Protein AF-A0A1I1PGK3-F1 (afdb_monomer)

Nearest PDB structures (foldseek):
  5lzy-assembly1_ii  TM=7.186E-01  e=1.065E-04  Homo sapiens
  3j15-assembly1_A  TM=5.882E-01  e=1.683E-02  Thermococcus kodakarensis
  6xu6-assembly1_Ck  TM=6.820E-01  e=1.742E-01  Drosophila melanogaster
  8ove-assembly1_Bp  TM=6.764E-01  e=6.809E-01  Trypanosoma brucei brucei
  2vsi-assembly1_B  TM=5.051E-01  e=6.809E-01  Streptococcus pneumoniae

Radius of gyration: 15.42 Å; Cα contacts (8 Å, |Δi|>4): 161; chains: 1; bounding box: 48×26×43 Å

pLDDT: mean 77.61, std 16.03, range [39.41, 93.94]

Mean predicted aligned error: 8.88 Å

Secondary structure (DSSP, 8-state):
----EEEEEE-SSEEEEEEE-SS-EEEEEEE-------TT--S---S---TTTSHHHHHHHHHHS-S-SEEEEEESSSHHHHHHHHHHHH-HHHHTTEEEEEE--S--HHHHHHHHHHHHHHHHTT-

Foldseek 3Di:
DAFQEWEWEDDPFKIWIWGHDPVDIDIDIGGPPPPDPPVPPPDDDPDDPDLVSCLVVLVVVVVPDPPHQAYEYEYQDCVSVSSLVSCVPPPVVVNVRYPYYYYDYDDDPVVSVVVRVVVVVVSVVVD

Solvent-accessible surface area (backbone atoms only — not comparable to full-atom values): 7554 Å² total; per-residue (Å²): 137,83,43,54,37,32,37,37,38,31,49,96,58,41,31,41,38,37,36,27,45,100,89,50,75,48,78,50,76,50,65,65,78,82,85,72,87,59,99,75,75,71,77,89,73,103,54,83,74,52,77,75,74,47,42,66,54,48,47,52,53,60,70,68,53,71,97,51,67,35,32,36,42,27,14,62,63,64,50,46,58,53,45,50,54,46,27,57,75,79,37,47,80,60,45,74,26,50,77,46,77,50,81,38,72,88,68,54,70,72,55,45,52,52,50,46,54,55,49,49,59,53,53,63,73,74,109

Sequence (127 aa):
MSFNHIVVWLDHAEAHIIAFSPDAAAHETIKIHSRHVNPYASEMHSRIPDAVEQAPYFDAIANALPQTLQILIVGPGLEKMAFIKHLLRHKHQLAEKIVGVETVGHPGDPQLLAFARKYFLKADFLL

Structure (mmCIF, N/CA/C/O backbone):
data_AF-A0A1I1PGK3-F1
#
_entry.id   AF-A0A1I1PGK3-F1
#
loop_
_atom_site.group_PDB
_atom_site.id
_atom_site.type_symbol
_atom_site.label_atom_id
_atom_site.label_alt_id
_atom_site.label_comp_id
_atom_site.label_asym_id
_atom_site.label_entity_id
_atom_site.label_seq_id
_atom_site.pdbx_PDB_ins_code
_atom_site.Cartn_x
_atom_site.Cartn_y
_atom_site.Cartn_z
_atom_site.occupancy
_atom_site.B_iso_or_equiv
_atom_site.auth_seq_id
_atom_site.auth_comp_id
_atom_site.auth_asym_id
_atom_site.auth_atom_id
_atom_site.pdbx_PDB_model_num
ATOM 1 N N . MET A 1 1 ? -0.070 -9.965 18.321 1.00 52.16 1 MET A N 1
ATOM 2 C CA . MET A 1 1 ? -0.602 -8.620 18.018 1.00 52.16 1 MET A CA 1
ATOM 3 C C . MET A 1 1 ? -1.056 -8.636 16.573 1.00 52.16 1 MET A C 1
ATOM 5 O O . MET A 1 1 ? -0.277 -9.076 15.738 1.00 52.16 1 MET A O 1
ATOM 9 N N . SER A 1 2 ? -2.299 -8.255 16.294 1.00 63.53 2 SER A N 1
ATOM 10 C CA . SER A 1 2 ? -2.852 -8.289 14.935 1.00 63.53 2 SER A CA 1
ATOM 11 C C . SER A 1 2 ? -2.862 -6.876 14.362 1.00 63.53 2 SER A C 1
ATOM 13 O O . SER A 1 2 ? -3.369 -5.957 15.004 1.00 63.53 2 SER A O 1
ATOM 15 N N . PHE A 1 3 ? -2.272 -6.696 13.182 1.00 78.69 3 PHE A N 1
ATOM 16 C CA . PHE A 1 3 ? -2.334 -5.438 12.442 1.00 78.69 3 PHE A CA 1
A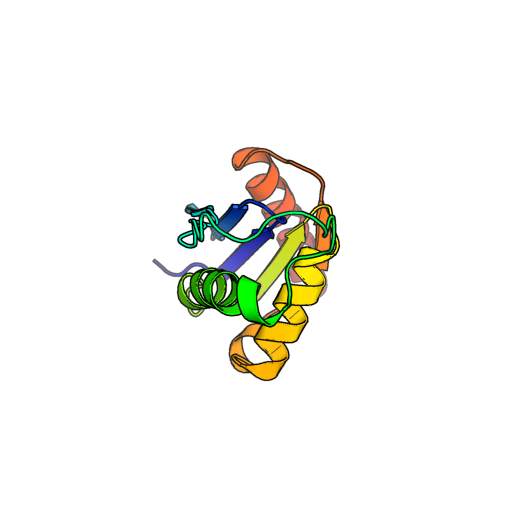TOM 17 C C . PHE A 1 3 ? -3.490 -5.507 11.447 1.00 78.69 3 PHE A C 1
ATOM 19 O O . PHE A 1 3 ? -3.514 -6.378 10.573 1.00 78.69 3 PHE A O 1
ATOM 26 N N . ASN A 1 4 ? -4.450 -4.596 11.589 1.00 84.81 4 ASN A N 1
ATOM 27 C CA . ASN A 1 4 ? -5.659 -4.586 10.763 1.00 84.81 4 ASN A CA 1
ATOM 28 C C . ASN A 1 4 ? -5.457 -3.826 9.448 1.00 84.81 4 ASN A C 1
ATOM 30 O O . ASN A 1 4 ? -6.165 -4.096 8.478 1.00 84.81 4 ASN A O 1
ATOM 34 N N . HIS A 1 5 ? -4.484 -2.911 9.424 1.00 89.62 5 HIS A N 1
ATOM 35 C CA . HIS A 1 5 ? -4.185 -2.068 8.278 1.00 89.62 5 HIS A CA 1
ATOM 36 C C . HIS A 1 5 ? -2.704 -2.153 7.933 1.00 89.62 5 HIS A C 1
ATOM 38 O O . HIS A 1 5 ? -1.840 -2.190 8.813 1.00 89.62 5 HIS A O 1
ATOM 44 N N . ILE A 1 6 ? -2.410 -2.144 6.641 1.00 90.75 6 ILE A N 1
ATOM 45 C CA . ILE A 1 6 ? -1.053 -2.004 6.129 1.00 90.75 6 ILE A CA 1
ATOM 46 C C . ILE A 1 6 ? -1.033 -0.874 5.116 1.00 90.75 6 ILE A C 1
ATOM 48 O O . ILE A 1 6 ? -1.916 -0.775 4.265 1.00 90.75 6 ILE A O 1
ATOM 52 N N . VAL A 1 7 ? 0.013 -0.058 5.175 1.00 92.12 7 VAL A N 1
ATOM 53 C CA . VAL A 1 7 ? 0.412 0.798 4.063 1.00 92.12 7 VAL A CA 1
ATOM 54 C C . VAL A 1 7 ? 1.714 0.281 3.467 1.00 92.12 7 VAL A C 1
ATOM 56 O O . VAL A 1 7 ? 2.663 -0.021 4.188 1.00 92.12 7 VAL A O 1
ATOM 59 N N . VAL A 1 8 ? 1.740 0.166 2.145 1.00 92.19 8 VAL A N 1
ATOM 60 C CA . VAL A 1 8 ? 2.922 -0.202 1.370 1.00 92.19 8 VAL A CA 1
ATOM 61 C C . VAL A 1 8 ? 3.277 0.991 0.516 1.00 92.19 8 VAL A C 1
ATOM 63 O O . VAL A 1 8 ? 2.578 1.283 -0.451 1.00 92.19 8 VAL A O 1
ATOM 66 N N . TRP A 1 9 ? 4.344 1.687 0.874 1.00 93.50 9 TRP A N 1
ATOM 67 C CA . TRP A 1 9 ? 4.964 2.635 -0.032 1.00 93.50 9 TRP A CA 1
ATOM 68 C C . TRP A 1 9 ? 6.012 1.905 -0.851 1.00 93.50 9 TRP A C 1
ATOM 70 O O . TRP A 1 9 ? 6.825 1.180 -0.291 1.00 93.50 9 TRP A O 1
ATOM 80 N N . LEU A 1 10 ? 5.989 2.061 -2.167 1.00 90.19 10 LEU A N 1
ATOM 81 C CA . LEU A 1 10 ? 7.031 1.509 -3.016 1.00 90.19 10 LEU A CA 1
ATOM 82 C C . LEU A 1 10 ? 7.419 2.463 -4.131 1.00 90.19 10 LEU A C 1
ATOM 84 O O . LEU A 1 10 ? 6.594 3.189 -4.692 1.00 90.19 10 LEU A O 1
ATOM 88 N N . ASP A 1 11 ? 8.691 2.376 -4.472 1.00 85.69 11 ASP A N 1
ATOM 89 C CA . ASP A 1 11 ? 9.303 3.039 -5.604 1.00 85.69 11 ASP A CA 1
ATOM 90 C C . ASP A 1 11 ? 10.240 2.053 -6.333 1.00 85.69 11 ASP A C 1
ATOM 92 O O . ASP A 1 11 ? 10.302 0.860 -6.008 1.00 85.69 11 ASP A O 1
ATOM 96 N N . HIS A 1 12 ? 10.950 2.535 -7.351 1.00 80.12 12 HIS A N 1
ATOM 97 C CA . HIS A 1 12 ? 11.886 1.754 -8.150 1.00 80.12 12 HIS A CA 1
ATOM 98 C C . HIS A 1 12 ? 13.155 1.342 -7.394 1.00 80.12 12 HIS A C 1
ATOM 100 O O . HIS A 1 12 ? 13.915 0.546 -7.935 1.00 80.12 12 HIS A O 1
ATOM 106 N N . ALA A 1 13 ? 13.405 1.874 -6.191 1.00 80.88 13 ALA A N 1
ATOM 107 C CA . ALA A 1 13 ? 14.605 1.585 -5.398 1.00 80.88 13 ALA A CA 1
ATOM 108 C C . ALA A 1 13 ? 14.321 0.820 -4.091 1.00 80.88 13 ALA A C 1
ATOM 110 O O . ALA A 1 13 ? 15.078 -0.078 -3.707 1.00 80.88 13 ALA A O 1
ATOM 111 N N . GLU A 1 14 ? 13.242 1.168 -3.393 1.00 87.19 14 GLU A N 1
ATOM 112 C CA . GLU A 1 14 ? 12.902 0.593 -2.093 1.00 87.19 14 GLU A CA 1
ATOM 113 C C . GLU A 1 14 ? 11.397 0.615 -1.820 1.00 87.19 14 GLU A C 1
ATOM 115 O O . GLU A 1 14 ? 10.635 1.375 -2.424 1.00 87.19 14 GLU A O 1
ATOM 120 N N . ALA A 1 15 ? 10.985 -0.252 -0.902 1.00 89.44 15 ALA A N 1
ATOM 121 C CA . ALA A 1 15 ? 9.631 -0.384 -0.412 1.00 89.44 15 ALA A CA 1
ATOM 122 C C . ALA A 1 15 ? 9.621 -0.288 1.111 1.00 89.44 15 ALA A C 1
ATOM 124 O O . ALA A 1 15 ? 10.438 -0.892 1.803 1.00 89.44 15 ALA A O 1
ATOM 125 N N . HIS A 1 16 ? 8.653 0.451 1.624 1.00 91.19 16 HIS A N 1
ATOM 126 C CA . HIS A 1 16 ? 8.391 0.653 3.036 1.00 91.19 16 HIS A CA 1
ATOM 127 C C . HIS A 1 16 ? 7.029 0.064 3.358 1.00 91.19 16 HIS A C 1
ATOM 129 O O . HIS A 1 16 ? 5.998 0.516 2.855 1.00 91.19 16 HIS A O 1
ATOM 135 N N . ILE A 1 17 ? 7.025 -0.966 4.190 1.00 91.12 17 ILE A N 1
ATOM 136 C CA . ILE A 1 17 ? 5.830 -1.665 4.637 1.00 91.12 17 ILE A CA 1
ATOM 137 C C . ILE A 1 17 ? 5.600 -1.262 6.084 1.00 91.12 17 ILE A C 1
ATOM 139 O O . ILE A 1 17 ? 6.412 -1.541 6.963 1.00 91.12 17 ILE A O 1
ATOM 143 N N . ILE A 1 18 ? 4.478 -0.604 6.347 1.00 90.38 18 ILE A N 1
ATOM 144 C CA . ILE A 1 18 ? 4.084 -0.246 7.705 1.00 90.38 18 ILE A CA 1
ATOM 145 C C . ILE A 1 18 ? 2.761 -0.933 8.005 1.00 90.38 18 ILE A C 1
ATOM 147 O O . ILE A 1 18 ? 1.712 -0.567 7.471 1.00 90.38 18 ILE A O 1
ATOM 151 N N . ALA A 1 19 ? 2.818 -1.933 8.875 1.00 89.31 19 ALA A N 1
ATOM 152 C CA . ALA A 1 19 ? 1.651 -2.598 9.425 1.00 89.31 19 ALA A CA 1
ATOM 153 C C . ALA A 1 19 ? 1.252 -1.889 10.717 1.00 89.31 19 ALA A C 1
ATOM 155 O O . ALA A 1 19 ? 2.077 -1.686 11.603 1.00 89.31 19 ALA A O 1
ATOM 156 N N . PHE A 1 20 ? -0.003 -1.484 10.849 1.00 87.50 20 PHE A N 1
ATOM 157 C CA . PHE A 1 20 ? -0.437 -0.738 12.018 1.00 87.50 20 PHE A CA 1
ATOM 158 C C . PHE A 1 20 ? -1.861 -1.076 12.450 1.00 87.50 20 PHE A C 1
ATOM 160 O O . PHE A 1 20 ? -2.687 -1.638 11.729 1.00 87.50 20 PHE A O 1
ATOM 167 N N . SER A 1 21 ? -2.113 -0.746 13.703 1.00 83.44 21 SER A N 1
ATOM 168 C CA . SER A 1 21 ? -3.391 -0.767 14.388 1.00 83.44 21 SER A CA 1
ATOM 169 C C . SER A 1 21 ? -3.568 0.588 15.099 1.00 83.44 21 SER A C 1
ATOM 171 O O . SER A 1 21 ? -2.669 1.441 15.046 1.00 83.44 21 SER A O 1
ATOM 173 N N . PRO A 1 22 ? -4.718 0.839 15.747 1.00 76.94 22 PRO A N 1
ATOM 174 C CA . PRO A 1 22 ? -4.932 2.078 16.495 1.00 76.94 22 PRO A CA 1
ATOM 175 C C . PRO A 1 22 ? -3.868 2.316 17.578 1.00 76.94 22 PRO A C 1
ATOM 177 O O . PRO A 1 22 ? -3.465 3.455 17.799 1.00 76.94 22 PRO A O 1
ATOM 180 N N . ASP A 1 23 ? -3.387 1.236 18.200 1.00 78.50 23 ASP A N 1
ATOM 181 C CA . ASP A 1 23 ? -2.511 1.272 19.376 1.00 78.50 23 ASP A CA 1
ATOM 182 C C . ASP A 1 23 ? -1.032 0.979 19.051 1.00 78.50 23 ASP A C 1
ATOM 184 O O . ASP A 1 23 ? -0.134 1.482 19.719 1.00 78.50 23 ASP A O 1
ATOM 188 N N . ALA A 1 24 ? -0.749 0.229 17.978 1.00 81.81 24 ALA A N 1
ATOM 189 C CA . ALA A 1 24 ? 0.606 -0.214 17.640 1.00 81.81 24 ALA A CA 1
ATOM 190 C C . ALA A 1 24 ? 0.938 -0.042 16.150 1.00 81.81 24 ALA A C 1
ATOM 192 O O . ALA A 1 24 ? 0.061 -0.065 15.290 1.00 81.81 24 ALA A O 1
ATOM 193 N N . ALA A 1 25 ? 2.224 0.089 15.827 1.00 84.50 25 ALA A N 1
ATOM 194 C CA . ALA A 1 25 ? 2.724 0.058 14.455 1.00 84.50 25 ALA A CA 1
ATOM 195 C C . ALA A 1 25 ? 4.043 -0.724 14.390 1.00 84.50 25 ALA A C 1
ATOM 197 O O . ALA A 1 25 ? 4.882 -0.605 15.281 1.00 84.50 25 ALA A O 1
ATOM 198 N N . ALA A 1 26 ? 4.211 -1.510 13.334 1.00 83.00 26 ALA A N 1
ATOM 199 C CA . ALA A 1 26 ? 5.435 -2.190 12.950 1.00 83.00 26 ALA A CA 1
ATOM 200 C C . ALA A 1 26 ? 5.855 -1.710 11.559 1.00 83.00 26 ALA A C 1
ATOM 202 O O . ALA A 1 26 ? 5.018 -1.522 10.676 1.00 83.00 26 ALA A O 1
ATOM 203 N N . HIS A 1 27 ? 7.154 -1.507 11.382 1.00 83.31 27 HIS A N 1
ATOM 204 C CA . HIS A 1 27 ? 7.746 -1.019 10.146 1.00 83.31 27 HIS A CA 1
ATOM 205 C C . HIS A 1 27 ? 8.789 -2.015 9.646 1.00 83.31 27 HIS A C 1
ATOM 207 O O . HIS A 1 27 ? 9.608 -2.501 10.426 1.00 83.31 27 HIS A O 1
ATOM 213 N N . GLU A 1 28 ? 8.762 -2.280 8.346 1.00 82.75 28 GLU A N 1
ATOM 214 C CA . GLU A 1 28 ? 9.735 -3.089 7.634 1.00 82.75 28 GLU A CA 1
ATOM 215 C C . GLU A 1 28 ? 10.093 -2.410 6.307 1.00 82.75 28 GLU A C 1
ATOM 217 O O . GLU A 1 28 ? 9.218 -2.080 5.507 1.00 82.75 28 GLU A O 1
ATOM 222 N N . THR A 1 29 ? 11.387 -2.204 6.061 1.00 83.75 29 THR A N 1
ATOM 223 C CA . THR A 1 29 ? 11.886 -1.647 4.798 1.00 83.75 29 THR A CA 1
ATOM 224 C C . THR A 1 29 ? 12.545 -2.746 3.978 1.00 83.75 29 THR A C 1
ATOM 226 O O . THR A 1 29 ? 13.487 -3.396 4.434 1.00 83.75 29 THR A O 1
ATOM 229 N N . ILE A 1 30 ? 12.108 -2.904 2.734 1.00 81.44 30 ILE A N 1
ATOM 230 C CA . ILE A 1 30 ? 12.687 -3.822 1.758 1.00 81.44 30 ILE A CA 1
ATOM 231 C C . ILE A 1 30 ? 13.362 -2.993 0.682 1.00 81.44 30 ILE A C 1
ATOM 233 O O . ILE A 1 30 ? 12.719 -2.268 -0.071 1.00 81.44 30 ILE A O 1
ATOM 237 N N . LYS A 1 31 ? 14.678 -3.121 0.581 1.00 79.25 31 LYS A N 1
ATOM 238 C CA . LYS A 1 31 ? 15.445 -2.482 -0.488 1.00 79.25 31 LYS A CA 1
ATOM 239 C C . LYS A 1 31 ? 15.641 -3.463 -1.627 1.00 79.25 31 LYS A C 1
ATOM 241 O O . LYS A 1 31 ? 15.824 -4.659 -1.388 1.00 79.25 31 LYS A O 1
ATOM 246 N N . ILE A 1 32 ? 15.659 -2.963 -2.860 1.00 71.06 32 ILE A N 1
ATOM 247 C CA . ILE A 1 32 ? 16.074 -3.778 -3.999 1.00 71.06 32 ILE A CA 1
ATOM 248 C C . ILE A 1 32 ? 17.561 -4.084 -3.826 1.00 71.06 32 ILE A C 1
ATOM 250 O O . ILE A 1 32 ? 18.435 -3.287 -4.160 1.00 71.06 32 ILE A O 1
ATOM 254 N N . HIS A 1 33 ? 17.869 -5.262 -3.286 1.00 56.09 33 HIS A N 1
ATOM 255 C CA . HIS A 1 33 ? 19.209 -5.822 -3.368 1.00 56.09 33 HIS A CA 1
ATOM 256 C C . HIS A 1 33 ? 19.408 -6.295 -4.803 1.00 56.09 33 HIS A C 1
ATOM 258 O O . HIS A 1 33 ? 19.166 -7.459 -5.118 1.00 56.09 33 HIS A O 1
ATOM 264 N N . SER A 1 34 ? 19.824 -5.388 -5.686 1.00 47.78 34 SER A N 1
ATOM 265 C CA . SER A 1 34 ? 20.255 -5.765 -7.028 1.00 47.78 34 SER A CA 1
ATOM 266 C C . SER A 1 34 ? 21.459 -6.702 -6.898 1.00 47.78 34 SER A C 1
ATOM 268 O O . SER A 1 34 ? 22.589 -6.277 -6.666 1.00 47.78 34 SER A O 1
ATOM 270 N N . ARG A 1 35 ? 21.213 -8.013 -6.957 1.00 45.03 35 ARG A N 1
ATOM 271 C CA . ARG A 1 35 ? 22.247 -9.046 -7.037 1.00 45.03 35 ARG A CA 1
ATOM 272 C C . ARG A 1 35 ? 22.368 -9.544 -8.467 1.00 45.03 35 ARG A C 1
ATOM 274 O O . ARG A 1 35 ? 22.329 -10.740 -8.684 1.00 45.03 35 ARG A O 1
ATOM 281 N N . HIS A 1 36 ? 22.582 -8.646 -9.422 1.00 42.03 36 HIS A N 1
ATOM 282 C CA . HIS A 1 36 ? 23.180 -9.021 -10.701 1.00 42.03 36 HIS A CA 1
ATOM 283 C C . HIS A 1 36 ? 24.132 -7.919 -11.176 1.00 42.03 36 HIS A C 1
ATOM 285 O O . HIS A 1 36 ? 23.833 -7.140 -12.071 1.00 42.03 36 HIS A O 1
ATOM 291 N N . VAL A 1 37 ? 25.334 -7.890 -10.589 1.00 39.41 37 VAL A N 1
ATOM 292 C CA . VAL A 1 37 ? 26.511 -7.426 -11.333 1.00 39.41 37 VAL A CA 1
ATOM 293 C C . VAL A 1 37 ? 26.784 -8.507 -12.372 1.00 39.41 37 VAL A C 1
ATOM 295 O O . VAL A 1 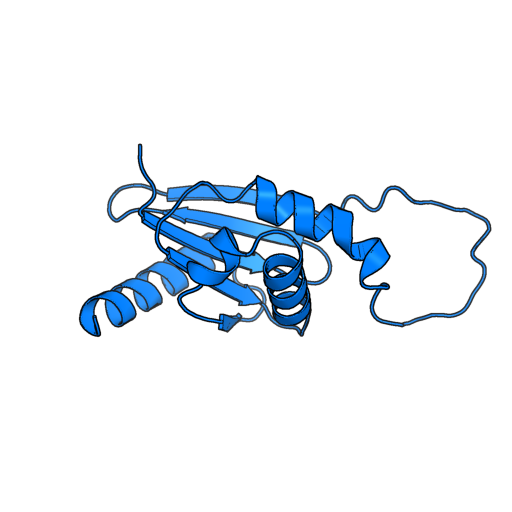37 ? 27.422 -9.512 -12.070 1.00 39.41 37 VAL A O 1
ATOM 298 N N . ASN A 1 38 ? 26.254 -8.336 -13.581 1.00 43.44 38 ASN A N 1
ATOM 299 C CA . ASN A 1 38 ? 26.834 -8.981 -14.746 1.00 43.44 38 ASN A CA 1
ATOM 300 C C . ASN A 1 38 ? 27.793 -7.955 -15.374 1.00 43.44 38 ASN A C 1
ATOM 302 O O . ASN A 1 38 ? 27.321 -7.011 -16.007 1.00 43.44 38 ASN A O 1
ATOM 306 N N . PRO A 1 39 ? 29.122 -8.074 -15.192 1.00 41.41 39 PRO A N 1
ATOM 307 C CA . PRO A 1 39 ? 30.087 -7.064 -15.642 1.00 41.41 39 PRO A CA 1
ATOM 308 C C . PRO A 1 39 ? 30.255 -6.996 -17.176 1.00 41.41 39 PRO A C 1
ATOM 310 O O . PRO A 1 39 ? 31.179 -6.352 -17.659 1.00 41.41 39 PRO A O 1
ATOM 313 N N . TYR A 1 40 ? 29.369 -7.644 -17.942 1.00 41.62 40 TYR A N 1
ATOM 314 C CA . TYR A 1 40 ? 29.374 -7.681 -19.407 1.00 41.62 40 TYR A CA 1
ATOM 315 C C . TYR A 1 40 ? 28.139 -7.061 -20.076 1.00 41.62 40 TYR A C 1
ATOM 317 O O . TYR A 1 40 ? 28.079 -7.038 -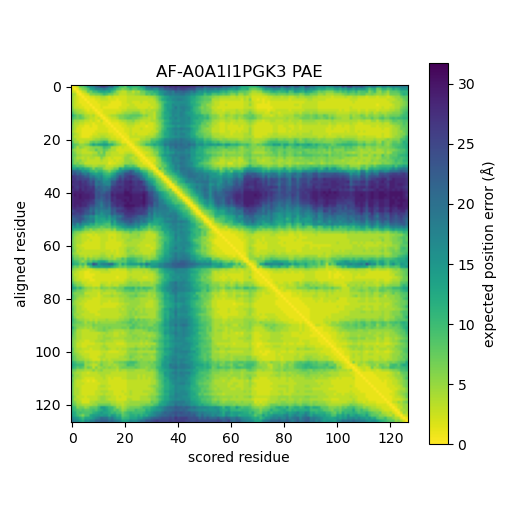21.303 1.00 41.62 40 TYR A O 1
ATOM 325 N N . ALA A 1 41 ? 27.173 -6.521 -19.326 1.00 43.28 41 ALA A N 1
ATOM 326 C CA . ALA A 1 41 ? 26.089 -5.739 -19.923 1.00 43.28 41 ALA A CA 1
ATOM 327 C C . ALA A 1 41 ? 26.576 -4.305 -20.199 1.00 43.28 41 ALA A C 1
ATOM 329 O O . ALA A 1 41 ? 26.253 -3.356 -19.486 1.00 43.28 41 ALA A O 1
ATOM 330 N N . SER A 1 42 ? 27.434 -4.190 -21.216 1.00 41.19 42 SER A N 1
ATOM 331 C CA . SER A 1 42 ? 27.673 -2.942 -21.935 1.00 41.19 42 SER A CA 1
ATOM 332 C C . SER A 1 42 ? 26.322 -2.414 -22.413 1.00 41.19 42 SER A C 1
ATOM 334 O O . SER A 1 42 ? 25.541 -3.156 -22.997 1.00 41.19 42 SER A O 1
ATOM 336 N N . GLU A 1 43 ? 26.103 -1.139 -22.091 1.00 47.91 43 GLU A N 1
ATOM 337 C CA . GLU A 1 43 ? 25.412 -0.143 -22.904 1.00 47.91 43 GLU A CA 1
ATOM 338 C C . GLU A 1 43 ? 23.955 -0.429 -23.292 1.00 47.91 43 GLU A C 1
ATOM 340 O O . GLU A 1 43 ? 23.588 -1.472 -23.812 1.00 47.91 43 GLU A O 1
ATOM 345 N N . MET A 1 44 ? 23.130 0.614 -23.147 1.00 41.38 44 MET A N 1
ATOM 346 C CA . MET A 1 44 ? 21.744 0.662 -23.616 1.00 41.38 44 MET A CA 1
ATOM 347 C C . MET A 1 44 ? 20.770 -0.043 -22.664 1.00 41.38 44 MET A C 1
ATOM 349 O O . MET A 1 44 ? 20.565 -1.242 -22.735 1.00 41.38 44 MET A O 1
ATOM 353 N N . HIS A 1 45 ? 20.171 0.727 -21.749 1.00 40.12 45 HIS A N 1
ATOM 354 C CA . HIS A 1 45 ? 18.717 0.818 -21.554 1.00 40.12 45 HIS 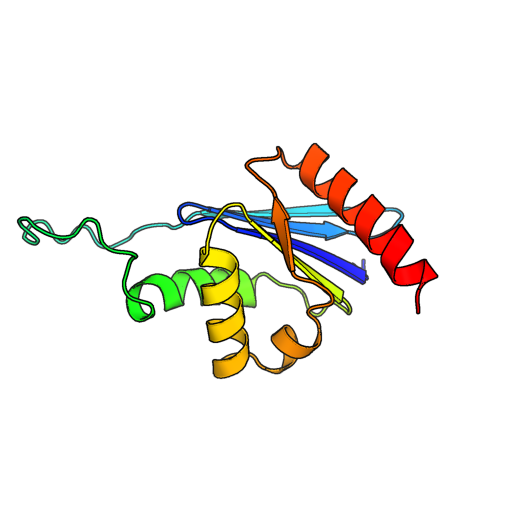A CA 1
ATOM 355 C C . HIS A 1 45 ? 18.406 1.630 -20.284 1.00 40.12 45 HIS A C 1
ATOM 357 O O . HIS A 1 45 ? 18.252 1.092 -19.194 1.00 40.12 45 HIS A O 1
ATOM 363 N N . SER A 1 46 ? 18.194 2.941 -20.449 1.00 42.75 46 SER A N 1
ATOM 364 C CA . SER A 1 46 ? 17.290 3.714 -19.580 1.00 42.75 46 SER A CA 1
ATOM 365 C C . SER A 1 46 ? 15.847 3.256 -19.814 1.00 42.75 46 SER A C 1
ATOM 367 O O . SER A 1 46 ? 15.018 4.006 -20.333 1.00 42.75 46 SER A O 1
ATOM 369 N N . ARG A 1 47 ? 15.548 1.989 -19.536 1.00 45.78 47 ARG A N 1
ATOM 370 C CA . ARG A 1 47 ? 14.201 1.439 -19.631 1.00 45.78 47 ARG A CA 1
ATOM 371 C C . ARG A 1 47 ? 13.853 0.802 -18.306 1.00 45.78 47 ARG A C 1
ATOM 373 O O . ARG A 1 47 ? 14.678 0.138 -17.696 1.00 45.78 47 ARG A O 1
ATOM 380 N N . ILE A 1 48 ? 12.623 1.084 -17.897 1.00 49.00 48 ILE A N 1
ATOM 381 C CA . ILE A 1 48 ? 11.887 0.437 -16.818 1.00 49.00 48 ILE A CA 1
ATOM 382 C C . ILE A 1 48 ? 12.343 -1.030 -16.748 1.00 49.00 48 ILE A C 1
ATOM 384 O O . ILE A 1 48 ? 12.207 -1.712 -17.769 1.00 49.00 48 ILE A O 1
ATOM 388 N N . PRO A 1 49 ? 12.940 -1.483 -15.630 1.00 51.06 49 PRO A N 1
ATOM 389 C CA . PRO A 1 49 ? 13.442 -2.847 -15.519 1.00 51.06 49 PRO A CA 1
ATOM 390 C C . PRO A 1 49 ? 12.324 -3.823 -15.871 1.00 51.06 49 PRO A C 1
ATOM 392 O O . PRO A 1 49 ? 11.156 -3.601 -15.530 1.00 51.06 49 PRO A O 1
ATOM 395 N N . ASP A 1 50 ? 12.678 -4.863 -16.620 1.00 52.31 50 ASP A N 1
ATOM 396 C CA . ASP A 1 50 ? 11.718 -5.812 -17.162 1.00 52.31 50 ASP A CA 1
ATOM 397 C C . ASP A 1 50 ? 10.859 -6.375 -16.016 1.00 52.31 50 ASP A C 1
ATOM 399 O O . ASP A 1 50 ? 11.360 -6.632 -14.918 1.00 52.31 50 ASP A O 1
ATOM 403 N N . ALA A 1 51 ? 9.554 -6.575 -16.234 1.00 52.03 51 ALA A N 1
ATOM 404 C CA . ALA A 1 51 ? 8.649 -7.055 -15.177 1.00 52.03 51 ALA A CA 1
ATOM 405 C C . ALA A 1 51 ? 9.113 -8.400 -14.572 1.00 52.03 51 ALA A C 1
ATOM 407 O O . ALA A 1 51 ? 8.753 -8.742 -13.447 1.00 52.03 51 ALA A O 1
ATOM 408 N N . VAL A 1 52 ? 9.937 -9.142 -15.319 1.00 51.53 52 VAL A N 1
ATOM 409 C CA . VAL A 1 52 ? 10.604 -10.377 -14.896 1.00 51.53 52 VAL A CA 1
ATOM 410 C C . VAL A 1 52 ? 11.751 -10.111 -13.911 1.00 51.53 52 VAL A C 1
ATOM 412 O O . VAL A 1 52 ? 11.905 -10.861 -12.951 1.00 51.53 52 VAL A O 1
ATOM 415 N N . GLU A 1 53 ? 12.527 -9.040 -14.085 1.00 57.47 53 GLU A N 1
ATOM 416 C CA . GLU A 1 53 ? 13.636 -8.683 -13.186 1.00 57.47 53 GLU A CA 1
ATOM 417 C C . GLU A 1 53 ? 13.148 -8.096 -11.858 1.00 57.47 53 GLU A C 1
ATOM 419 O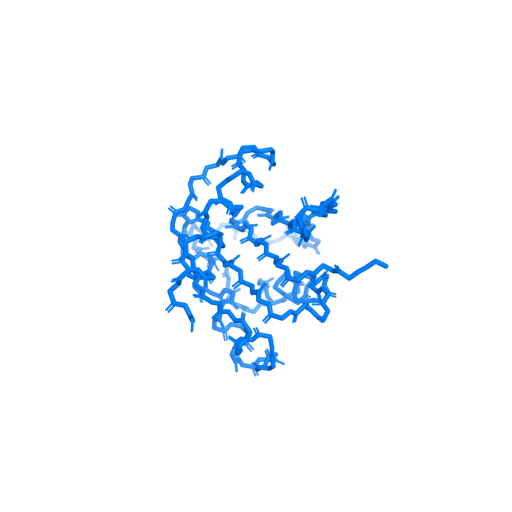 O . GLU A 1 53 ? 13.796 -8.264 -10.825 1.00 57.47 53 GLU A O 1
ATOM 424 N N . GLN A 1 54 ? 11.973 -7.459 -11.854 1.00 66.56 54 GLN A N 1
ATOM 425 C CA . GLN A 1 54 ? 11.343 -6.963 -10.627 1.00 66.56 54 GLN A CA 1
ATOM 426 C C . GLN A 1 54 ? 10.505 -8.015 -9.891 1.00 66.56 54 GLN A C 1
ATOM 428 O O . GLN A 1 54 ? 10.128 -7.789 -8.741 1.00 66.56 54 GLN A O 1
ATOM 433 N N . ALA A 1 55 ? 10.252 -9.180 -10.496 1.00 73.38 55 ALA A N 1
ATOM 434 C CA . ALA A 1 55 ? 9.520 -10.273 -9.861 1.00 73.38 55 ALA A CA 1
ATOM 435 C C . ALA A 1 55 ? 10.064 -10.668 -8.470 1.00 73.38 55 ALA A C 1
ATOM 437 O O . ALA A 1 55 ? 9.253 -10.731 -7.549 1.00 73.38 55 ALA A O 1
ATOM 438 N N . PRO A 1 56 ? 11.384 -10.871 -8.239 1.00 81.00 56 PRO A N 1
ATOM 439 C CA . PRO A 1 56 ? 11.895 -11.204 -6.905 1.00 81.00 56 PRO A CA 1
ATOM 440 C C . PRO A 1 56 ? 11.689 -10.083 -5.880 1.00 81.00 56 PRO A C 1
ATOM 442 O O . PRO A 1 56 ? 11.461 -10.364 -4.705 1.00 81.00 56 PRO A O 1
ATOM 445 N N . TYR A 1 57 ? 11.740 -8.821 -6.309 1.00 82.50 57 TYR A N 1
ATOM 446 C CA . TYR A 1 57 ? 11.466 -7.680 -5.438 1.00 82.50 57 TYR A CA 1
ATOM 447 C C . TYR A 1 57 ? 9.986 -7.614 -5.057 1.00 82.50 57 TYR A C 1
ATOM 449 O O . TYR A 1 57 ? 9.655 -7.513 -3.878 1.00 82.50 57 TYR A O 1
ATOM 457 N N . PHE A 1 58 ? 9.088 -7.747 -6.033 1.00 86.38 58 PHE A N 1
ATOM 458 C CA . PHE A 1 58 ? 7.653 -7.791 -5.776 1.00 86.38 58 PHE A CA 1
ATOM 459 C C . PHE A 1 58 ? 7.253 -9.006 -4.939 1.00 86.38 58 PHE A C 1
ATOM 461 O O . PHE A 1 58 ? 6.416 -8.875 -4.050 1.00 86.38 58 PHE A O 1
ATOM 468 N N . ASP A 1 59 ? 7.872 -10.168 -5.147 1.00 85.94 59 ASP A N 1
ATOM 469 C CA . ASP A 1 59 ? 7.649 -11.322 -4.280 1.00 85.94 59 ASP A CA 1
ATOM 470 C C . ASP A 1 59 ? 8.160 -11.075 -2.860 1.00 85.94 59 ASP A C 1
ATOM 472 O O . ASP A 1 59 ? 7.469 -11.426 -1.908 1.00 85.94 59 ASP A O 1
ATOM 476 N N . ALA A 1 60 ? 9.319 -10.434 -2.683 1.00 86.44 60 ALA A N 1
ATOM 477 C CA . ALA A 1 60 ? 9.809 -10.071 -1.355 1.00 86.44 60 ALA A CA 1
ATOM 478 C C . ALA A 1 60 ? 8.811 -9.163 -0.619 1.00 86.44 60 ALA A C 1
ATOM 480 O O . ALA A 1 60 ? 8.447 -9.467 0.515 1.00 86.44 60 ALA A O 1
ATOM 481 N N . ILE A 1 61 ? 8.292 -8.124 -1.289 1.00 87.56 61 ILE A N 1
ATOM 482 C CA . ILE A 1 61 ? 7.239 -7.261 -0.732 1.00 87.56 61 ILE A CA 1
ATOM 483 C C . ILE A 1 61 ? 6.009 -8.096 -0.387 1.00 87.56 61 ILE A C 1
ATOM 485 O O . ILE A 1 61 ? 5.543 -8.051 0.744 1.00 87.56 61 ILE A O 1
ATOM 489 N N . ALA A 1 62 ? 5.497 -8.896 -1.325 1.00 87.00 62 ALA A N 1
ATOM 490 C CA . ALA A 1 62 ? 4.281 -9.680 -1.128 1.00 87.00 62 ALA A CA 1
ATOM 491 C C . ALA A 1 62 ? 4.394 -10.699 0.018 1.00 87.00 62 ALA A C 1
ATOM 493 O O . ALA A 1 62 ? 3.413 -10.930 0.720 1.00 87.00 62 ALA A O 1
ATOM 494 N N . ASN A 1 63 ? 5.565 -11.307 0.213 1.00 85.75 63 ASN A N 1
ATOM 495 C CA . ASN A 1 63 ? 5.802 -12.273 1.287 1.00 85.75 63 ASN A CA 1
ATOM 496 C C . ASN A 1 63 ? 6.008 -11.599 2.653 1.00 85.75 63 ASN A C 1
ATOM 498 O O . ASN A 1 63 ? 5.705 -12.217 3.672 1.00 85.75 63 ASN A O 1
ATOM 502 N N . ALA A 1 64 ? 6.472 -10.348 2.682 1.00 85.25 64 ALA A N 1
ATOM 503 C CA . ALA A 1 64 ? 6.570 -9.557 3.905 1.00 85.25 64 ALA A CA 1
ATOM 504 C C . ALA A 1 64 ? 5.223 -8.978 4.363 1.00 85.25 64 ALA A C 1
ATOM 506 O O . ALA A 1 64 ? 5.102 -8.541 5.504 1.00 85.25 64 ALA A O 1
ATOM 507 N N . LEU A 1 65 ? 4.188 -8.983 3.513 1.00 82.75 65 LEU A N 1
ATOM 508 C CA . LEU A 1 65 ? 2.851 -8.553 3.919 1.00 82.75 65 LEU A CA 1
ATOM 509 C C . LEU A 1 65 ? 2.223 -9.599 4.853 1.00 82.75 65 LEU A C 1
ATOM 511 O O . LEU A 1 65 ? 1.918 -10.709 4.402 1.00 82.75 65 LEU A O 1
ATOM 5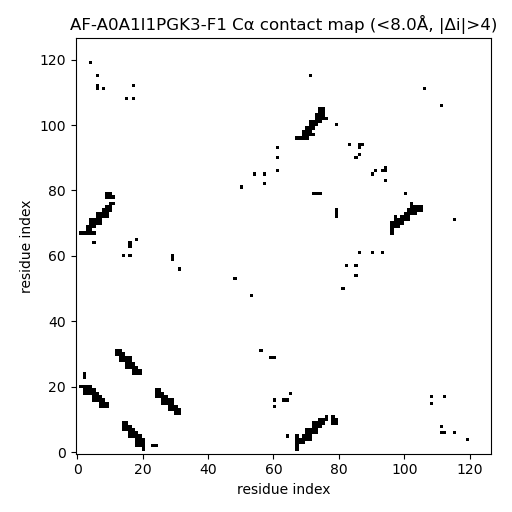15 N N . PRO A 1 66 ? 1.961 -9.274 6.137 1.00 72.00 66 PRO A N 1
ATOM 516 C CA . PRO A 1 66 ? 1.199 -10.169 6.992 1.00 72.00 66 PRO A CA 1
ATOM 517 C C . PRO A 1 66 ? -0.198 -10.418 6.416 1.00 72.00 66 PRO A C 1
ATOM 519 O O . PRO A 1 66 ? -0.701 -9.655 5.589 1.00 72.00 66 PRO A O 1
ATOM 522 N N . GLN A 1 67 ? -0.861 -11.476 6.894 1.00 68.81 67 GLN A N 1
ATOM 523 C CA . GLN A 1 67 ? -2.246 -11.806 6.540 1.00 68.81 67 GLN A CA 1
ATOM 524 C C . GLN A 1 67 ? -3.248 -10.795 7.134 1.00 68.81 67 GLN A C 1
ATOM 526 O O . GLN A 1 67 ? -4.146 -11.152 7.888 1.00 68.81 67 GLN A O 1
ATOM 531 N N . THR A 1 68 ? -3.088 -9.517 6.807 1.00 67.44 68 THR A N 1
ATOM 532 C CA . THR A 1 68 ? -3.957 -8.425 7.237 1.00 67.44 68 THR A CA 1
ATOM 533 C C . THR A 1 68 ? -5.276 -8.431 6.471 1.00 67.44 68 THR A C 1
ATOM 535 O O . THR A 1 68 ? -5.452 -9.202 5.524 1.00 67.44 68 THR A O 1
ATOM 538 N N . LEU A 1 69 ? -6.194 -7.558 6.871 1.00 75.88 69 LEU A N 1
ATOM 539 C CA . LEU A 1 69 ? -7.505 -7.392 6.253 1.00 75.88 69 LEU A CA 1
ATOM 540 C C . LEU A 1 69 ? -7.494 -6.325 5.156 1.00 75.88 69 LEU A C 1
ATOM 542 O O . LEU A 1 69 ? -8.185 -6.505 4.159 1.00 75.88 69 LEU A O 1
ATOM 546 N N . GLN A 1 70 ? -6.717 -5.248 5.314 1.00 87.25 70 GLN A N 1
ATOM 547 C CA . GLN A 1 70 ? -6.767 -4.110 4.396 1.00 87.25 70 GLN A CA 1
ATOM 548 C C . GLN A 1 70 ? -5.378 -3.550 4.072 1.00 87.25 70 GLN A C 1
ATOM 550 O O . GLN A 1 70 ? -4.579 -3.262 4.967 1.00 87.25 70 GLN A O 1
ATOM 555 N N . ILE A 1 71 ? -5.108 -3.361 2.781 1.00 90.81 71 ILE A N 1
ATOM 556 C CA . ILE A 1 71 ? -3.813 -2.927 2.252 1.00 90.81 71 ILE A CA 1
ATOM 557 C C . ILE A 1 71 ? -4.001 -1.648 1.433 1.00 90.81 71 ILE A C 1
ATOM 559 O O . ILE A 1 71 ? -4.781 -1.610 0.485 1.00 90.81 71 ILE A O 1
ATOM 563 N N . LEU A 1 72 ? -3.257 -0.602 1.776 1.00 92.00 72 LEU A N 1
ATOM 564 C CA . LEU A 1 72 ? -3.160 0.635 1.008 1.00 92.00 72 LEU A CA 1
ATOM 565 C C . LEU A 1 72 ? -1.823 0.655 0.269 1.00 92.00 72 LEU A C 1
ATOM 567 O O . LEU A 1 72 ? -0.769 0.626 0.903 1.00 92.00 72 LEU A O 1
ATOM 571 N N . ILE A 1 73 ? -1.859 0.727 -1.060 1.00 92.38 73 ILE A N 1
ATOM 572 C CA . ILE A 1 73 ? -0.646 0.825 -1.876 1.00 92.38 73 ILE A CA 1
ATOM 573 C C . ILE A 1 73 ? -0.393 2.289 -2.220 1.00 92.38 73 ILE A C 1
ATOM 575 O O . ILE A 1 73 ? -1.273 2.974 -2.736 1.00 92.38 73 ILE A O 1
ATOM 579 N N . VAL A 1 74 ? 0.815 2.780 -1.976 1.00 93.94 74 VAL A N 1
ATOM 580 C CA . VAL A 1 74 ? 1.205 4.151 -2.296 1.00 93.94 74 VAL A CA 1
ATOM 581 C C . VAL A 1 74 ? 2.568 4.205 -2.977 1.00 93.94 74 VAL A C 1
ATOM 583 O O . VAL A 1 74 ? 3.387 3.303 -2.842 1.00 93.94 74 VAL A O 1
ATOM 586 N N . GLY A 1 75 ? 2.817 5.265 -3.737 1.00 89.50 75 GLY A N 1
ATOM 587 C CA . GLY A 1 75 ? 4.129 5.486 -4.347 1.00 89.50 75 GLY A CA 1
A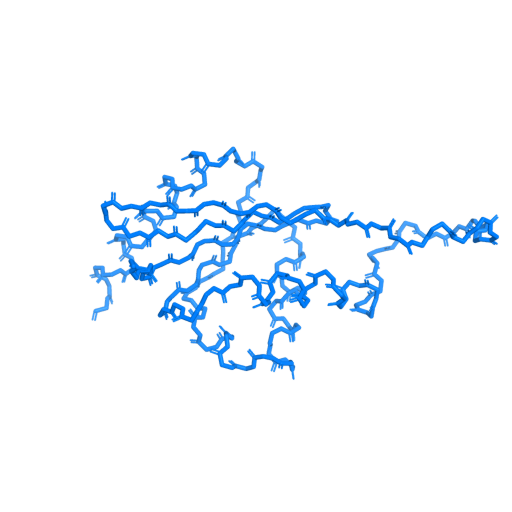TOM 588 C C . GLY A 1 75 ? 4.133 6.612 -5.379 1.00 89.50 75 GLY A C 1
ATOM 589 O O . GLY A 1 75 ? 3.064 6.953 -5.910 1.00 89.50 75 GLY A O 1
ATOM 590 N N . PRO A 1 76 ? 5.306 7.190 -5.685 1.00 86.56 76 PRO A N 1
ATOM 591 C CA . PRO A 1 76 ? 5.416 8.355 -6.559 1.00 86.56 76 PRO A CA 1
ATOM 592 C C . PRO A 1 76 ? 5.221 7.985 -8.033 1.00 86.56 76 PRO A C 1
ATOM 594 O O . PRO A 1 76 ? 4.597 8.738 -8.779 1.00 86.56 76 PRO A O 1
ATOM 597 N N . GLY A 1 77 ? 5.715 6.814 -8.438 1.00 82.94 77 GLY A N 1
ATOM 598 C CA . GLY A 1 77 ? 5.774 6.377 -9.829 1.00 82.94 77 GLY A CA 1
ATOM 599 C C . GLY A 1 77 ? 4.696 5.375 -10.247 1.00 82.94 77 GLY A C 1
ATOM 600 O O . GLY A 1 77 ? 3.614 5.274 -9.654 1.00 82.94 77 GLY A O 1
ATOM 601 N N . LEU A 1 78 ? 4.994 4.637 -11.316 1.00 82.06 78 LEU A N 1
ATOM 602 C CA . LEU A 1 78 ? 4.136 3.594 -11.893 1.00 82.06 78 LEU A CA 1
ATOM 603 C C . LEU A 1 78 ? 4.427 2.206 -11.303 1.00 82.06 78 LEU A C 1
ATOM 605 O O . LEU A 1 78 ? 3.677 1.262 -11.547 1.00 82.06 78 LEU A O 1
ATOM 609 N N . GLU A 1 79 ? 5.467 2.088 -10.487 1.00 84.56 79 GLU A N 1
ATOM 610 C CA . GLU A 1 79 ? 5.946 0.865 -9.844 1.00 84.56 79 GLU A CA 1
ATOM 611 C C . GLU A 1 79 ? 4.847 0.232 -8.991 1.00 84.56 79 GLU A C 1
ATOM 613 O O . GLU A 1 79 ? 4.632 -0.976 -9.053 1.00 84.56 79 GLU A O 1
ATOM 618 N N . LYS A 1 80 ? 4.040 1.053 -8.306 1.00 87.31 80 LYS A N 1
ATOM 619 C CA . LYS A 1 80 ? 2.833 0.597 -7.601 1.00 87.31 80 LYS A CA 1
ATOM 620 C C . LYS A 1 80 ? 1.853 -0.154 -8.503 1.00 87.31 80 LYS A C 1
ATOM 622 O O . LYS A 1 80 ? 1.308 -1.178 -8.106 1.00 87.31 80 LYS A O 1
ATOM 627 N N . MET A 1 81 ? 1.663 0.305 -9.741 1.00 87.25 81 MET A N 1
ATOM 628 C CA . MET A 1 81 ? 0.779 -0.355 -10.706 1.00 87.25 81 MET A CA 1
ATOM 629 C C . MET A 1 81 ? 1.387 -1.660 -11.220 1.00 87.25 81 MET A C 1
ATOM 631 O O . MET A 1 81 ? 0.659 -2.630 -11.433 1.00 87.25 81 MET A O 1
ATOM 635 N N . ALA A 1 82 ? 2.708 -1.707 -11.410 1.00 86.44 82 ALA A N 1
ATOM 636 C CA . ALA A 1 82 ? 3.414 -2.939 -11.755 1.00 86.44 82 ALA A CA 1
ATOM 637 C C . ALA A 1 82 ? 3.290 -3.982 -10.632 1.00 86.44 82 ALA A C 1
ATOM 639 O O . ALA A 1 82 ? 2.936 -5.129 -10.903 1.00 86.44 82 ALA A O 1
ATOM 640 N N . PHE A 1 83 ? 3.452 -3.560 -9.376 1.00 87.06 83 PHE A N 1
ATOM 641 C CA . PHE A 1 83 ? 3.265 -4.411 -8.206 1.00 87.06 83 PHE A CA 1
ATOM 642 C C . PHE A 1 83 ? 1.836 -4.957 -8.103 1.00 87.06 83 PHE A C 1
ATOM 644 O O . PHE A 1 83 ? 1.647 -6.156 -7.922 1.00 87.06 83 PHE A O 1
ATOM 651 N N . ILE A 1 84 ? 0.811 -4.125 -8.314 1.00 88.19 84 ILE A N 1
ATOM 652 C CA . ILE A 1 84 ? -0.589 -4.584 -8.320 1.00 88.19 84 ILE A CA 1
ATOM 653 C C . ILE A 1 84 ? -0.820 -5.634 -9.412 1.00 88.19 84 ILE A C 1
ATOM 655 O O . ILE A 1 84 ? -1.438 -6.667 -9.156 1.00 88.19 84 ILE A O 1
ATOM 659 N N . LYS A 1 85 ? -0.294 -5.419 -10.625 1.00 87.88 85 LYS A N 1
ATOM 660 C CA . LYS A 1 85 ? -0.376 -6.415 -11.706 1.00 87.88 85 LYS A CA 1
ATOM 661 C C . LYS A 1 85 ? 0.327 -7.722 -11.330 1.00 87.88 85 LYS A C 1
ATOM 663 O O . LYS A 1 85 ? -0.186 -8.787 -11.670 1.00 87.88 85 LYS A O 1
ATOM 668 N N . HIS A 1 86 ? 1.461 -7.652 -10.628 1.00 86.56 86 HIS A N 1
ATOM 669 C CA . HIS A 1 86 ? 2.165 -8.825 -10.099 1.00 86.56 86 HIS A CA 1
ATOM 670 C C . HIS A 1 86 ? 1.303 -9.580 -9.085 1.00 86.56 86 HIS A C 1
ATOM 672 O O . HIS A 1 86 ? 1.100 -10.786 -9.227 1.00 86.56 86 HIS A O 1
ATOM 678 N N . LEU A 1 87 ? 0.712 -8.869 -8.120 1.00 87.81 87 LEU A N 1
ATOM 679 C CA . LEU A 1 87 ? -0.187 -9.455 -7.124 1.00 87.81 87 LEU A CA 1
ATOM 680 C C . LEU A 1 87 ? -1.408 -10.113 -7.773 1.00 87.81 87 LEU A C 1
ATOM 682 O O . LEU A 1 87 ? -1.738 -11.243 -7.432 1.00 87.81 87 LEU A O 1
ATOM 686 N N . LEU A 1 88 ? -2.036 -9.472 -8.760 1.00 86.94 88 LEU A N 1
ATOM 687 C CA . LEU A 1 88 ? -3.187 -10.043 -9.468 1.00 86.94 88 LEU A CA 1
ATOM 688 C C . LEU A 1 88 ? -2.858 -11.369 -10.173 1.00 86.94 88 LEU A C 1
ATOM 690 O O . LEU A 1 88 ? -3.723 -12.243 -10.253 1.00 86.94 88 LEU A O 1
ATOM 694 N N . ARG A 1 89 ? -1.621 -11.527 -10.665 1.00 86.06 89 ARG A N 1
ATOM 695 C CA . ARG A 1 89 ? -1.153 -12.740 -11.357 1.00 86.06 89 ARG A CA 1
ATOM 696 C C . ARG A 1 89 ? -0.697 -13.844 -10.407 1.00 86.06 89 ARG A C 1
ATOM 698 O O . ARG A 1 89 ? -1.006 -15.004 -10.652 1.00 86.06 89 ARG A O 1
ATOM 705 N N . HIS A 1 90 ? 0.046 -13.498 -9.357 1.00 83.19 90 HIS A N 1
ATOM 706 C CA . HIS A 1 90 ? 0.739 -14.476 -8.508 1.00 83.19 90 HIS A CA 1
ATOM 707 C C . HIS A 1 90 ? 0.115 -14.649 -7.116 1.00 83.19 90 HIS A C 1
ATOM 709 O O . HIS A 1 90 ? 0.263 -15.704 -6.501 1.00 83.19 90 HIS A O 1
ATOM 715 N N . LYS A 1 91 ? -0.566 -13.625 -6.592 1.00 83.56 91 LYS A N 1
ATOM 716 C CA . LYS A 1 91 ? -1.041 -13.542 -5.201 1.00 83.56 91 LYS A CA 1
ATOM 717 C C . LYS A 1 91 ? -2.432 -12.896 -5.134 1.00 83.56 91 LYS A C 1
ATOM 719 O O . LYS A 1 91 ? -2.624 -11.878 -4.471 1.00 83.56 91 LYS A O 1
ATOM 724 N N . HIS A 1 92 ? -3.412 -13.503 -5.805 1.00 84.44 92 HIS A N 1
ATOM 725 C CA . HIS A 1 92 ? -4.763 -12.939 -5.946 1.00 84.44 92 HIS A CA 1
ATOM 726 C C . HIS A 1 92 ? -5.416 -12.581 -4.596 1.00 84.44 92 HIS A C 1
ATOM 728 O O . HIS A 1 92 ? -5.972 -11.500 -4.451 1.00 84.44 92 HIS A O 1
ATOM 734 N N . GLN A 1 93 ? -5.213 -13.418 -3.571 1.00 85.56 93 GLN A N 1
ATOM 735 C CA . GLN A 1 93 ? -5.713 -13.182 -2.207 1.00 85.56 93 GLN A CA 1
ATOM 736 C C . GLN A 1 93 ? -5.195 -11.884 -1.564 1.00 85.56 93 GLN A C 1
ATOM 738 O O . GLN A 1 93 ? -5.855 -11.319 -0.697 1.00 85.56 93 GLN A O 1
ATOM 743 N N . LEU A 1 94 ? -3.991 -11.427 -1.930 1.00 85.12 94 LEU A N 1
ATOM 744 C CA . LEU A 1 94 ? -3.461 -10.143 -1.464 1.00 85.12 94 LEU A CA 1
ATOM 745 C C . LEU A 1 94 ? -4.049 -8.987 -2.270 1.00 85.12 94 LEU A C 1
ATOM 747 O O . LEU A 1 94 ? -4.341 -7.944 -1.697 1.00 85.12 94 LEU A O 1
ATOM 751 N N . ALA A 1 95 ? -4.251 -9.180 -3.575 1.00 85.88 95 ALA A N 1
ATOM 752 C CA . ALA A 1 95 ? -4.846 -8.166 -4.438 1.00 85.88 95 ALA A CA 1
ATOM 753 C C . ALA A 1 95 ? -6.288 -7.823 -4.024 1.00 85.88 95 ALA A C 1
ATOM 755 O O . ALA A 1 95 ? -6.657 -6.654 -4.035 1.00 85.88 95 ALA A O 1
ATOM 756 N N . GLU A 1 96 ? -7.072 -8.811 -3.580 1.00 87.44 96 GLU A N 1
ATOM 757 C CA . GLU A 1 96 ? -8.440 -8.607 -3.071 1.00 87.44 96 GLU A CA 1
ATOM 758 C C . GLU A 1 96 ? -8.501 -7.753 -1.796 1.00 87.44 96 GLU A C 1
ATOM 760 O O . GLU A 1 96 ? -9.523 -7.141 -1.502 1.00 87.44 96 GLU A O 1
ATOM 765 N N . LYS A 1 97 ? -7.402 -7.685 -1.041 1.00 88.31 97 LYS A N 1
ATOM 766 C CA . LYS A 1 97 ? -7.303 -6.903 0.199 1.00 88.31 97 LYS A CA 1
ATOM 767 C C . LYS A 1 97 ? -6.878 -5.458 -0.042 1.00 88.31 97 LYS A C 1
ATOM 769 O O . LYS A 1 97 ? -6.770 -4.687 0.914 1.00 88.31 97 LYS A O 1
ATOM 774 N N . ILE A 1 98 ? -6.583 -5.087 -1.287 1.00 89.62 98 ILE A N 1
ATOM 775 C CA . ILE A 1 98 ? -6.174 -3.728 -1.628 1.00 89.62 98 ILE A CA 1
ATOM 776 C C . ILE A 1 98 ? -7.403 -2.824 -1.569 1.00 89.62 98 ILE A C 1
ATOM 778 O O . ILE A 1 98 ? -8.304 -2.930 -2.395 1.00 89.62 98 ILE A O 1
ATOM 782 N N . VAL A 1 99 ? -7.417 -1.907 -0.604 1.00 89.62 99 VAL A N 1
ATOM 783 C CA . VAL A 1 99 ? -8.523 -0.956 -0.408 1.00 89.62 99 VAL A CA 1
ATOM 784 C C . VAL A 1 99 ? -8.349 0.330 -1.208 1.00 89.62 99 VAL A C 1
ATOM 786 O O . VAL A 1 99 ? -9.286 1.112 -1.343 1.00 89.62 99 VAL A O 1
ATOM 789 N N . GLY A 1 100 ? -7.143 0.591 -1.708 1.00 88.38 100 GLY A N 1
ATOM 790 C CA . GLY A 1 100 ? -6.857 1.817 -2.433 1.00 88.38 100 GLY A CA 1
ATOM 791 C C . GLY A 1 100 ? -5.432 1.903 -2.940 1.00 88.38 100 GLY A C 1
ATOM 792 O O . GLY A 1 100 ? -4.531 1.192 -2.481 1.00 88.38 100 GLY A O 1
ATOM 793 N N . VAL A 1 101 ? -5.253 2.801 -3.904 1.00 90.94 101 VAL A N 1
ATOM 794 C CA . VAL A 1 101 ? -3.967 3.091 -4.527 1.00 90.94 101 VAL A CA 1
ATOM 795 C C . VAL A 1 101 ? -3.814 4.598 -4.627 1.00 90.94 101 VAL A C 1
ATOM 797 O O . VAL A 1 101 ? -4.534 5.239 -5.385 1.00 90.94 101 VAL A O 1
ATOM 800 N N . GLU A 1 102 ? -2.857 5.161 -3.898 1.00 90.31 102 GLU A N 1
ATOM 801 C CA . GLU A 1 102 ? -2.633 6.607 -3.862 1.00 90.31 102 GLU A CA 1
ATOM 802 C C . GLU A 1 102 ? -1.267 6.973 -4.440 1.00 90.31 102 GLU A C 1
ATOM 804 O O . GLU A 1 102 ? -0.297 6.211 -4.385 1.00 90.31 102 GLU A O 1
ATOM 809 N N . THR A 1 103 ? -1.172 8.170 -5.014 1.00 90.56 103 THR A N 1
ATOM 810 C CA . THR A 1 103 ? 0.120 8.711 -5.445 1.00 90.56 103 THR A CA 1
ATOM 811 C C . THR A 1 103 ? 0.675 9.582 -4.333 1.00 90.56 103 THR A C 1
ATOM 813 O O . THR A 1 103 ? 0.143 10.646 -4.034 1.00 90.56 103 THR A O 1
ATOM 816 N N . VAL A 1 104 ? 1.753 9.112 -3.712 1.00 88.50 104 VAL A N 1
ATOM 817 C CA . VAL A 1 104 ? 2.433 9.789 -2.606 1.00 88.50 104 VAL A CA 1
ATOM 818 C C . VAL A 1 104 ? 3.906 9.880 -2.975 1.00 88.50 104 VAL A C 1
ATOM 820 O O . VAL A 1 104 ? 4.442 8.907 -3.487 1.00 88.50 104 VAL A O 1
ATOM 823 N N . GLY A 1 105 ? 4.528 11.043 -2.756 1.00 88.19 105 GLY A N 1
ATOM 824 C CA . GLY A 1 105 ? 5.924 11.334 -3.110 1.00 88.19 105 GLY A CA 1
ATOM 825 C C . GLY A 1 105 ? 6.945 10.497 -2.329 1.00 88.19 105 GLY A C 1
ATOM 826 O O . GLY A 1 105 ? 6.806 9.291 -2.215 1.00 88.19 105 GLY A O 1
ATOM 827 N N . HIS A 1 106 ? 7.949 11.139 -1.737 1.00 83.00 106 HIS A N 1
ATOM 828 C CA . HIS A 1 106 ? 8.913 10.488 -0.838 1.00 83.00 106 HIS A CA 1
ATOM 829 C C . HIS A 1 106 ? 8.675 10.942 0.611 1.00 83.00 106 HIS A C 1
ATOM 831 O O . HIS A 1 106 ? 9.414 11.794 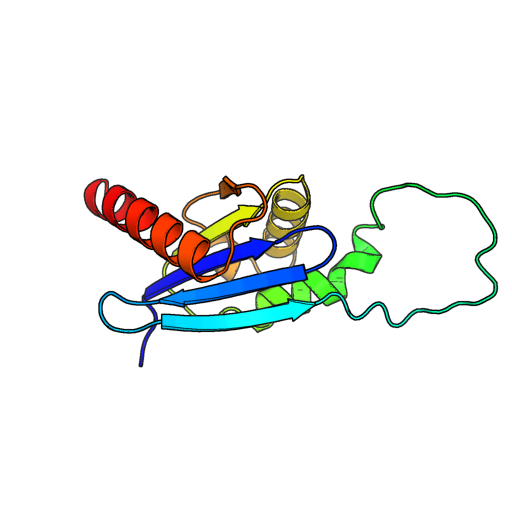1.112 1.00 83.00 106 HIS A O 1
ATOM 837 N N . PRO A 1 107 ? 7.599 10.480 1.275 1.00 85.44 107 PRO A N 1
ATOM 838 C CA . PRO A 1 107 ? 7.391 10.775 2.682 1.00 85.44 107 PRO A CA 1
ATOM 839 C C . PRO A 1 107 ? 8.406 9.988 3.515 1.00 85.44 107 PRO A C 1
ATOM 841 O O . PRO A 1 107 ? 8.754 8.862 3.174 1.00 85.44 107 PRO A O 1
ATOM 844 N N . GLY A 1 108 ? 8.835 10.542 4.645 1.00 86.81 108 GLY A N 1
ATOM 845 C CA . GLY A 1 108 ? 9.481 9.713 5.665 1.00 86.81 108 GLY A CA 1
ATOM 846 C C . GLY A 1 108 ? 8.469 8.767 6.323 1.00 86.81 108 GLY A C 1
ATOM 847 O O . GLY A 1 108 ? 7.276 9.075 6.371 1.00 86.81 108 GLY A O 1
ATOM 848 N N . ASP A 1 109 ? 8.938 7.670 6.914 1.00 86.56 109 ASP A N 1
ATOM 849 C CA . ASP A 1 109 ? 8.127 6.655 7.609 1.00 86.56 109 ASP A CA 1
ATOM 850 C C . ASP A 1 109 ? 7.053 7.230 8.558 1.00 86.56 109 ASP A C 1
ATOM 852 O O . ASP A 1 109 ? 5.888 6.827 8.458 1.00 86.56 109 ASP A O 1
ATOM 856 N N . PRO A 1 110 ? 7.348 8.210 9.447 1.00 88.00 110 PRO A N 1
ATOM 857 C CA . PRO A 1 110 ? 6.318 8.777 10.323 1.00 88.00 110 PRO A CA 1
ATOM 858 C C . PRO A 1 110 ? 5.243 9.556 9.553 1.00 88.00 110 PRO A C 1
ATOM 860 O O . PRO A 1 110 ? 4.078 9.582 9.956 1.00 88.00 110 PRO A O 1
ATOM 863 N N . GLN A 1 111 ? 5.608 10.179 8.431 1.00 90.06 111 GLN A N 1
ATOM 864 C CA . GLN A 1 111 ? 4.671 10.901 7.575 1.00 90.06 111 GLN A CA 1
ATOM 865 C C . GLN A 1 111 ? 3.801 9.928 6.772 1.00 90.06 111 GLN A C 1
ATOM 867 O O . GLN A 1 111 ? 2.599 10.161 6.637 1.00 90.06 111 GLN A O 1
ATOM 872 N N . LEU A 1 112 ? 4.378 8.815 6.314 1.00 90.31 112 LEU A N 1
ATOM 873 C CA . LEU A 1 112 ? 3.658 7.726 5.664 1.00 90.31 112 LEU A CA 1
ATOM 874 C C . LEU A 1 112 ? 2.632 7.087 6.610 1.00 90.31 112 LEU A C 1
ATOM 876 O O . LEU A 1 112 ? 1.465 6.944 6.245 1.00 90.31 112 LEU A O 1
ATOM 880 N N . LEU A 1 113 ? 3.026 6.783 7.850 1.00 89.25 113 LEU A N 1
ATOM 881 C CA . LEU A 1 113 ? 2.117 6.253 8.869 1.00 89.25 113 LEU A CA 1
ATOM 882 C C . LEU A 1 113 ? 0.979 7.235 9.181 1.00 89.25 113 LEU A C 1
ATOM 884 O O . LEU A 1 113 ? -0.183 6.835 9.269 1.00 89.25 113 LEU A O 1
ATOM 888 N N . ALA A 1 114 ? 1.282 8.528 9.329 1.00 90.31 114 ALA A N 1
ATOM 889 C CA . ALA A 1 114 ? 0.264 9.548 9.574 1.00 90.31 114 ALA A CA 1
ATOM 890 C C . ALA A 1 114 ? -0.714 9.691 8.395 1.00 90.31 114 ALA A C 1
ATOM 892 O O . ALA A 1 114 ? -1.919 9.849 8.611 1.00 90.31 114 ALA A O 1
ATOM 893 N N . PHE A 1 115 ? -0.212 9.619 7.158 1.00 90.31 115 PHE A N 1
ATOM 894 C CA . PHE A 1 115 ? -1.034 9.605 5.949 1.00 90.31 115 PHE A CA 1
ATOM 895 C C . PHE A 1 115 ? -1.958 8.386 5.930 1.00 90.31 115 PHE A C 1
ATOM 897 O O . PHE A 1 115 ? -3.170 8.543 5.785 1.00 90.31 115 PHE A O 1
ATOM 904 N N . ALA A 1 116 ? -1.410 7.193 6.163 1.00 89.81 116 ALA A N 1
ATOM 905 C CA . ALA A 1 116 ? -2.178 5.957 6.181 1.00 89.81 116 ALA A CA 1
ATOM 906 C C . ALA A 1 116 ? -3.268 5.988 7.255 1.00 89.81 116 ALA A C 1
ATOM 908 O O . ALA A 1 116 ? -4.430 5.750 6.950 1.00 89.81 116 ALA A O 1
ATOM 909 N N . ARG A 1 117 ? -2.950 6.393 8.490 1.00 88.62 117 ARG A N 1
ATOM 910 C CA . ARG A 1 117 ? -3.956 6.541 9.557 1.00 88.62 117 ARG A CA 1
ATOM 911 C C . ARG A 1 117 ? -5.106 7.458 9.143 1.00 88.62 117 ARG A C 1
ATOM 913 O O . ARG A 1 117 ? -6.262 7.107 9.345 1.00 88.62 117 ARG A O 1
ATOM 920 N N . LYS A 1 118 ? -4.812 8.605 8.523 1.00 88.19 118 LYS A N 1
ATOM 921 C CA . LYS A 1 118 ? -5.847 9.520 8.013 1.00 88.19 118 LYS A CA 1
ATOM 922 C C . LYS A 1 118 ? -6.668 8.908 6.878 1.00 88.19 118 LYS A C 1
ATOM 924 O O . LYS A 1 118 ? -7.866 9.165 6.814 1.00 88.19 118 LYS A O 1
ATOM 929 N N . TYR A 1 119 ? -6.036 8.140 5.994 1.00 87.81 119 TYR A N 1
ATOM 930 C CA . TYR A 1 119 ? -6.717 7.446 4.904 1.00 87.81 119 TYR A CA 1
ATOM 931 C C . TYR A 1 119 ? -7.691 6.402 5.453 1.00 87.81 119 TYR A C 1
ATOM 933 O O . TYR A 1 119 ? -8.876 6.455 5.146 1.00 87.81 119 TYR A O 1
ATOM 941 N N . PHE A 1 120 ? -7.217 5.511 6.325 1.00 85.12 120 PHE A N 1
ATOM 942 C CA . PHE A 1 120 ? -8.042 4.444 6.884 1.00 85.12 120 PHE A CA 1
ATOM 943 C C . PHE A 1 120 ? -9.136 4.969 7.811 1.00 85.12 120 PHE A C 1
ATOM 945 O O . PHE A 1 120 ? -10.238 4.453 7.754 1.00 85.12 120 PHE A O 1
ATOM 952 N N . LEU A 1 121 ? -8.905 6.047 8.570 1.00 83.00 121 LEU A N 1
ATOM 953 C CA . LEU A 1 121 ? -9.980 6.705 9.327 1.00 83.00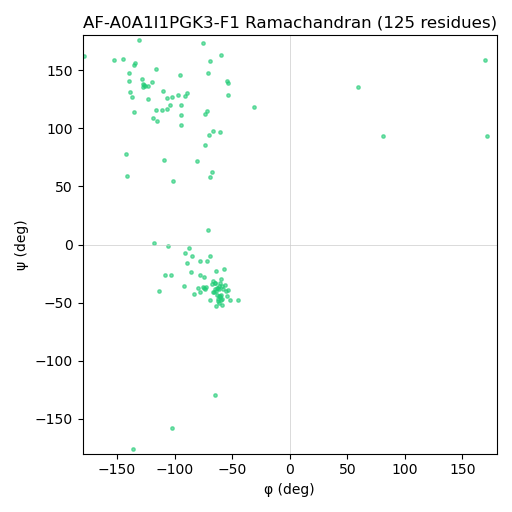 121 LEU A CA 1
ATOM 954 C C . LEU A 1 121 ? -11.116 7.204 8.427 1.00 83.00 121 LEU A C 1
ATOM 956 O O . LEU A 1 121 ? -12.266 7.178 8.840 1.00 83.00 121 LEU A O 1
ATOM 960 N N . LYS A 1 122 ? -10.805 7.677 7.213 1.00 76.62 122 LYS A N 1
ATOM 961 C CA . LYS A 1 122 ? -11.826 8.085 6.238 1.00 76.62 122 LYS A CA 1
ATOM 962 C C . LYS A 1 122 ? -12.473 6.888 5.548 1.00 76.62 122 LYS A C 1
ATOM 964 O O . LYS A 1 122 ? -13.676 6.914 5.331 1.00 76.62 122 LYS A O 1
ATOM 969 N N . ALA A 1 123 ? -11.678 5.884 5.185 1.00 70.56 123 ALA A N 1
ATOM 970 C CA . ALA A 1 123 ? -12.153 4.690 4.496 1.00 70.56 123 ALA A CA 1
ATOM 971 C C . ALA A 1 123 ? -13.072 3.842 5.391 1.00 70.56 123 ALA A C 1
ATOM 973 O O . ALA A 1 123 ? -14.109 3.391 4.925 1.00 70.56 123 ALA A O 1
ATOM 974 N N . ASP A 1 124 ? -12.730 3.695 6.673 1.00 67.56 124 ASP A N 1
ATOM 975 C CA . ASP A 1 124 ? -13.539 3.002 7.685 1.00 67.56 124 ASP A CA 1
ATOM 976 C C . ASP A 1 124 ? -14.864 3.732 7.950 1.00 67.56 124 ASP A C 1
ATOM 978 O O . ASP A 1 124 ? -15.892 3.102 8.135 1.00 67.56 124 ASP A O 1
ATOM 982 N N . PHE A 1 125 ? -14.870 5.068 7.861 1.00 61.53 125 PHE A N 1
ATOM 983 C CA . PHE A 1 125 ? -16.091 5.874 7.979 1.00 61.53 125 PHE A CA 1
ATOM 984 C C . PHE A 1 125 ? -17.039 5.768 6.772 1.00 61.53 125 PHE A C 1
ATOM 986 O O . PHE A 1 125 ? -18.164 6.262 6.837 1.00 61.53 125 PHE A O 1
ATOM 993 N N . LEU A 1 126 ? -16.562 5.225 5.649 1.00 57.38 126 LEU A N 1
ATOM 994 C CA . LEU A 1 126 ? -17.304 5.106 4.390 1.00 57.38 126 LEU A CA 1
ATOM 995 C C . LEU A 1 126 ? -17.778 3.669 4.105 1.00 57.38 126 LEU A C 1
ATOM 997 O O . LEU A 1 126 ? -18.438 3.460 3.085 1.00 57.38 126 LEU A O 1
ATOM 1001 N N . LEU A 1 127 ? -17.450 2.711 4.978 1.00 50.03 127 LEU A N 1
ATOM 1002 C CA . LEU A 1 127 ? -17.904 1.315 4.950 1.00 50.03 127 LEU A CA 1
ATOM 1003 C C . LEU A 1 127 ? -19.019 1.086 5.978 1.00 50.03 127 LEU A C 1
ATOM 1005 O O . LEU A 1 127 ? -19.898 0.248 5.676 1.00 50.03 127 LEU A O 1
#